Protein AF-A0A1V4DHM7-F1 (afdb_monomer_lite)

Radius of gyration: 15.61 Å; chains: 1; bounding box: 36×34×39 Å

pLDDT: mean 86.0, std 17.03, range [33.25, 98.31]

Organism: NCBI:txid1768210

Structure (mmCIF, N/CA/C/O backbone):
data_AF-A0A1V4DHM7-F1
#
_entry.id   AF-A0A1V4DHM7-F1
#
loop_
_atom_site.group_PDB
_atom_site.id
_atom_site.type_symbol
_atom_site.label_atom_id
_atom_site.label_alt_id
_atom_site.label_comp_id
_atom_site.label_asym_id
_atom_site.label_entity_id
_atom_site.label_seq_id
_atom_site.pdbx_PDB_ins_code
_atom_site.Cartn_x
_atom_site.Cartn_y
_atom_site.Cartn_z
_atom_site.occupancy
_atom_site.B_iso_or_equiv
_atom_site.auth_seq_id
_atom_site.auth_comp_id
_atom_site.auth_asym_id
_atom_site.auth_atom_id
_atom_site.pdbx_PDB_model_num
ATOM 1 N N . MET A 1 1 ? 14.636 -24.100 10.994 1.00 36.28 1 MET A N 1
ATOM 2 C CA . MET A 1 1 ? 13.302 -24.148 10.356 1.00 36.28 1 MET A CA 1
ATOM 3 C C . MET A 1 1 ? 13.193 -22.883 9.506 1.00 36.28 1 MET A C 1
ATOM 5 O O . MET A 1 1 ? 12.942 -21.827 10.049 1.00 36.28 1 MET A O 1
ATOM 9 N N . GLY A 1 2 ? 13.657 -22.842 8.260 1.00 39.72 2 GLY A N 1
ATOM 10 C CA . GLY A 1 2 ? 13.222 -23.692 7.152 1.00 39.72 2 GLY A CA 1
ATOM 11 C C . GLY A 1 2 ? 12.004 -23.103 6.423 1.00 39.72 2 GLY A C 1
ATOM 12 O O . GLY A 1 2 ? 11.139 -23.861 6.016 1.00 39.72 2 GLY A O 1
ATOM 13 N N . GLY A 1 3 ? 11.885 -21.772 6.329 1.00 33.25 3 GLY A N 1
ATOM 14 C CA . GLY A 1 3 ? 10.824 -21.086 5.583 1.00 33.25 3 GLY A CA 1
ATOM 15 C C . GLY A 1 3 ? 11.118 -21.081 4.086 1.00 33.25 3 GLY A C 1
ATOM 16 O O . GLY A 1 3 ? 11.427 -20.043 3.513 1.00 33.25 3 GLY A O 1
ATOM 17 N N . SER A 1 4 ? 11.098 -22.254 3.461 1.00 38.81 4 SER A N 1
ATOM 18 C CA . SER A 1 4 ? 11.141 -22.382 2.007 1.00 38.81 4 SER A CA 1
ATOM 19 C C . SER A 1 4 ? 9.784 -21.965 1.450 1.00 38.81 4 SER A C 1
ATOM 21 O O . SER A 1 4 ? 8.882 -22.794 1.321 1.00 38.81 4 SER A O 1
ATOM 23 N N . THR A 1 5 ? 9.612 -20.675 1.166 1.00 42.28 5 THR A N 1
ATOM 24 C CA . THR A 1 5 ? 8.391 -20.207 0.517 1.00 42.28 5 THR A CA 1
ATOM 25 C C . THR A 1 5 ? 8.476 -20.474 -0.980 1.00 42.28 5 THR A C 1
ATOM 27 O O . THR A 1 5 ? 9.273 -19.885 -1.708 1.00 42.28 5 THR A O 1
ATOM 30 N N . PHE A 1 6 ? 7.643 -21.413 -1.418 1.00 38.53 6 PHE A N 1
ATOM 31 C CA . PHE A 1 6 ? 7.420 -21.856 -2.790 1.00 38.53 6 PHE A CA 1
ATOM 32 C C . PHE A 1 6 ? 6.784 -20.754 -3.671 1.00 38.53 6 PHE A C 1
ATOM 34 O O . PHE A 1 6 ? 5.687 -20.928 -4.192 1.00 38.53 6 PHE A O 1
ATOM 41 N N . TYR A 1 7 ? 7.452 -19.614 -3.877 1.00 46.09 7 TYR A N 1
ATOM 42 C CA . TYR A 1 7 ? 6.986 -18.588 -4.830 1.00 46.09 7 TYR A CA 1
ATOM 43 C C . TYR A 1 7 ? 7.606 -18.703 -6.228 1.00 46.09 7 TYR A C 1
ATOM 45 O O . TYR A 1 7 ? 7.288 -17.920 -7.118 1.00 46.09 7 TYR A O 1
ATOM 53 N N . LEU A 1 8 ? 8.429 -19.721 -6.475 1.00 50.16 8 LEU A N 1
ATOM 54 C CA . LEU A 1 8 ? 9.078 -19.921 -7.766 1.00 50.16 8 LEU A CA 1
ATOM 55 C C . LEU A 1 8 ? 8.251 -20.831 -8.676 1.00 50.16 8 LEU A C 1
ATOM 57 O O . LEU A 1 8 ? 8.449 -22.045 -8.702 1.00 50.16 8 LEU A O 1
ATOM 61 N N . LYS A 1 9 ? 7.361 -20.225 -9.467 1.00 45.56 9 LYS A N 1
ATOM 62 C CA . LYS A 1 9 ? 7.271 -20.508 -10.911 1.00 45.56 9 LYS A CA 1
ATOM 63 C C . LYS A 1 9 ? 6.281 -19.577 -11.608 1.00 45.56 9 LYS A C 1
ATOM 65 O O . LYS A 1 9 ? 5.139 -19.432 -11.180 1.00 45.56 9 LYS A O 1
ATOM 70 N N . TRP A 1 10 ? 6.759 -19.061 -12.739 1.00 48.53 10 TRP A N 1
ATOM 71 C CA . TRP A 1 10 ? 6.047 -18.349 -13.800 1.00 48.53 10 TRP A CA 1
ATOM 72 C C . TRP A 1 10 ? 5.730 -16.864 -13.593 1.00 48.53 10 TRP A C 1
ATOM 74 O O . TRP A 1 10 ? 4.576 -16.459 -13.544 1.00 48.53 10 TRP A O 1
ATOM 84 N N . TYR A 1 11 ? 6.783 -16.047 -13.668 1.00 53.19 11 TYR A N 1
ATOM 85 C CA . TYR A 1 11 ? 6.704 -14.750 -14.336 1.00 53.19 11 TYR A CA 1
ATOM 86 C C . TYR A 1 11 ? 7.809 -14.662 -15.391 1.00 53.19 11 TYR A C 1
ATOM 88 O O . TYR A 1 11 ? 8.968 -14.432 -15.070 1.00 53.19 11 TYR A O 1
ATOM 96 N N . GLN A 1 12 ? 7.473 -14.891 -16.661 1.00 52.28 12 GLN A N 1
ATOM 97 C CA . GLN A 1 12 ? 8.384 -14.577 -17.763 1.00 52.28 12 GLN A CA 1
ATOM 98 C C . GLN A 1 12 ? 8.323 -13.067 -18.031 1.00 52.28 12 GLN A C 1
ATOM 100 O O . GLN A 1 12 ? 7.642 -12.626 -18.952 1.00 52.28 12 GLN A O 1
ATOM 105 N N . SER A 1 13 ? 9.012 -12.269 -17.213 1.00 57.34 13 SER A N 1
ATOM 106 C CA . SER A 1 13 ? 9.417 -10.923 -17.627 1.00 57.34 13 SER A CA 1
ATOM 107 C C . SER A 1 13 ? 10.814 -11.026 -18.219 1.00 57.34 13 SER A C 1
ATOM 109 O O . SER A 1 13 ? 11.719 -11.557 -17.583 1.00 57.34 13 SER A O 1
ATOM 111 N N . THR A 1 14 ? 11.005 -10.563 -19.452 1.00 62.09 14 THR A N 1
ATOM 112 C CA . THR A 1 14 ? 12.322 -10.633 -20.107 1.00 62.09 14 THR A CA 1
ATOM 113 C C . THR A 1 14 ? 13.276 -9.544 -19.619 1.00 62.09 14 THR A C 1
ATOM 115 O O . THR A 1 14 ? 14.473 -9.649 -19.869 1.00 62.09 14 THR A O 1
ATOM 118 N N . ASN A 1 15 ? 12.756 -8.513 -18.936 1.00 69.00 15 ASN A N 1
ATOM 119 C CA . ASN A 1 15 ? 13.505 -7.296 -18.611 1.00 69.00 15 ASN A CA 1
ATOM 120 C C . ASN A 1 15 ? 13.452 -6.895 -17.123 1.00 69.00 15 ASN A C 1
ATOM 122 O O . ASN A 1 15 ? 14.250 -6.060 -16.727 1.00 69.00 15 ASN A O 1
ATOM 126 N N . LEU A 1 16 ? 12.560 -7.458 -16.296 1.00 77.69 16 LEU A N 1
ATOM 127 C CA . LEU A 1 16 ? 12.481 -7.126 -14.864 1.00 77.69 16 LEU A CA 1
ATOM 128 C C . LEU A 1 16 ? 13.465 -7.974 -14.051 1.00 77.69 16 LEU A C 1
ATOM 130 O O . LEU A 1 16 ? 13.532 -9.184 -14.260 1.00 77.69 16 LEU A O 1
ATOM 134 N N . GLN A 1 17 ? 14.196 -7.366 -13.115 1.00 82.56 17 GLN A N 1
ATOM 135 C CA . GLN A 1 17 ? 15.004 -8.128 -12.160 1.00 82.56 17 GLN A CA 1
ATOM 136 C C . GLN A 1 17 ? 14.112 -8.903 -11.183 1.00 82.56 17 GLN A C 1
ATOM 138 O O . GLN A 1 17 ? 13.038 -8.430 -10.813 1.00 82.56 17 GLN A O 1
ATOM 143 N N . ASP A 1 18 ? 14.581 -10.065 -10.725 1.00 82.94 18 ASP A N 1
ATOM 144 C CA . ASP A 1 18 ? 13.836 -10.915 -9.786 1.00 82.94 18 ASP A CA 1
ATOM 145 C C . ASP A 1 18 ? 13.436 -10.152 -8.511 1.00 82.94 18 ASP A C 1
ATOM 147 O O . ASP A 1 18 ? 12.311 -10.282 -8.039 1.00 82.94 18 ASP A O 1
ATOM 151 N N . GLU A 1 19 ? 14.312 -9.278 -8.002 1.00 85.75 19 GLU A N 1
ATOM 152 C CA . GLU A 1 19 ? 14.009 -8.441 -6.836 1.00 85.75 19 GLU A CA 1
ATOM 153 C C . GLU A 1 19 ? 12.831 -7.487 -7.093 1.00 85.75 19 GLU A C 1
ATOM 155 O O . GLU A 1 19 ? 11.942 -7.348 -6.252 1.00 85.75 19 GLU A O 1
ATOM 160 N N . ASP A 1 20 ? 12.789 -6.835 -8.256 1.00 88.38 20 ASP A N 1
ATOM 161 C CA . ASP A 1 20 ? 11.697 -5.926 -8.605 1.00 88.38 20 ASP A CA 1
ATOM 162 C C . ASP A 1 20 ? 10.390 -6.678 -8.893 1.00 88.38 20 ASP A C 1
ATOM 164 O O . ASP A 1 20 ? 9.304 -6.183 -8.580 1.00 88.38 20 ASP A O 1
ATOM 168 N N . MET A 1 21 ? 10.481 -7.898 -9.433 1.00 87.25 21 MET A N 1
ATOM 169 C CA . MET A 1 21 ? 9.335 -8.798 -9.560 1.00 87.25 21 MET A CA 1
ATOM 170 C C . MET A 1 21 ? 8.754 -9.117 -8.181 1.00 87.25 21 MET A C 1
ATOM 172 O O . MET A 1 21 ? 7.563 -8.903 -7.950 1.00 87.25 21 MET A O 1
ATOM 176 N N . ASP A 1 22 ? 9.596 -9.563 -7.251 1.00 88.25 22 ASP A N 1
ATOM 177 C CA . ASP A 1 22 ? 9.190 -9.875 -5.883 1.00 88.25 22 ASP A CA 1
ATOM 178 C C . ASP A 1 22 ? 8.585 -8.647 -5.189 1.00 88.25 22 ASP A C 1
ATOM 180 O O . ASP A 1 22 ? 7.544 -8.747 -4.540 1.00 88.25 22 ASP A O 1
ATOM 184 N N . ASN A 1 23 ? 9.160 -7.459 -5.385 1.00 91.88 23 ASN A N 1
ATOM 185 C CA . ASN A 1 23 ? 8.635 -6.208 -4.836 1.00 91.88 23 ASN A CA 1
ATOM 186 C C . ASN A 1 23 ? 7.265 -5.820 -5.424 1.00 91.88 23 ASN A C 1
ATOM 188 O O . ASN A 1 23 ? 6.380 -5.367 -4.692 1.00 91.88 23 ASN A O 1
ATOM 192 N N . LEU A 1 24 ? 7.041 -5.994 -6.731 1.00 91.2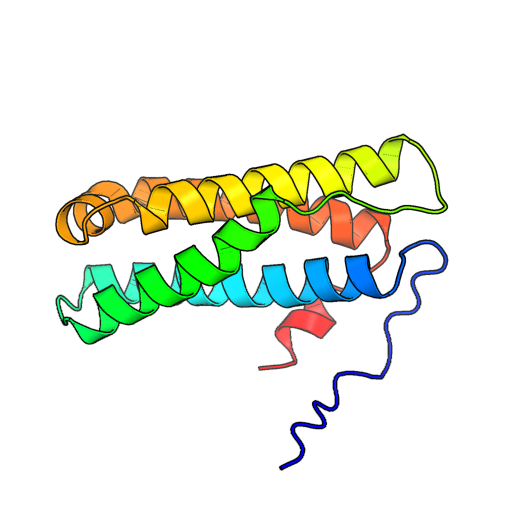5 24 LEU A N 1
ATOM 193 C CA . LEU A 1 24 ? 5.725 -5.758 -7.337 1.00 91.25 24 LEU A CA 1
ATOM 194 C C . LEU A 1 24 ? 4.676 -6.723 -6.776 1.00 91.25 24 LEU A C 1
ATOM 196 O O . LEU A 1 24 ? 3.582 -6.291 -6.403 1.00 91.25 24 LEU A O 1
ATOM 200 N N . VAL A 1 25 ? 5.027 -8.007 -6.680 1.00 90.12 25 VAL A N 1
ATOM 201 C CA . VAL A 1 25 ? 4.154 -9.076 -6.183 1.00 90.12 25 VAL A CA 1
ATOM 202 C C . VAL A 1 25 ? 3.835 -8.881 -4.700 1.00 90.12 25 VAL A C 1
ATOM 204 O O . VAL A 1 25 ? 2.670 -8.870 -4.308 1.00 90.12 25 VAL A O 1
ATOM 207 N N . PHE A 1 26 ? 4.842 -8.684 -3.851 1.00 92.38 26 PHE A N 1
ATOM 208 C CA . PHE A 1 26 ? 4.624 -8.484 -2.420 1.00 92.38 26 PHE A CA 1
ATOM 209 C C . PHE A 1 26 ? 3.885 -7.184 -2.131 1.00 92.38 26 PHE A C 1
ATOM 211 O O . PHE A 1 26 ? 2.987 -7.175 -1.290 1.00 92.38 26 PHE A O 1
ATOM 218 N N . GLY A 1 27 ? 4.197 -6.104 -2.848 1.00 95.00 27 GLY A N 1
ATOM 219 C CA . GLY A 1 27 ? 3.472 -4.851 -2.695 1.00 95.00 27 GLY A CA 1
ATOM 220 C C . GLY A 1 27 ? 1.999 -4.976 -3.105 1.00 95.00 27 GLY A C 1
ATOM 221 O O . GLY A 1 27 ? 1.149 -4.402 -2.433 1.00 95.00 27 GLY A O 1
ATOM 222 N N . TYR A 1 28 ? 1.666 -5.807 -4.105 1.00 94.50 28 TYR A N 1
ATOM 223 C CA . TYR A 1 28 ? 0.275 -6.135 -4.468 1.00 94.50 28 TYR A CA 1
ATOM 224 C C . TYR A 1 28 ? -0.490 -6.734 -3.290 1.00 94.50 28 TYR A C 1
ATOM 226 O O . TYR A 1 28 ? -1.585 -6.284 -2.946 1.00 94.50 28 TYR A O 1
ATOM 234 N N . TYR A 1 29 ? 0.101 -7.733 -2.636 1.00 94.38 29 TYR A N 1
ATOM 235 C CA . TYR A 1 29 ? -0.537 -8.388 -1.500 1.00 94.38 29 TYR A CA 1
ATOM 236 C C . TYR A 1 29 ? -0.643 -7.472 -0.287 1.00 94.38 29 TYR A C 1
ATOM 238 O O . TYR A 1 29 ? -1.715 -7.403 0.309 1.00 94.38 29 TYR A O 1
ATOM 246 N N . LEU A 1 30 ? 0.422 -6.740 0.052 1.00 96.56 30 LEU A N 1
ATOM 247 C CA . LEU A 1 30 ? 0.404 -5.799 1.174 1.00 96.56 30 LEU A CA 1
ATOM 248 C C . LEU A 1 30 ? -0.668 -4.722 0.985 1.00 96.56 30 LEU A C 1
ATOM 250 O O . LEU A 1 30 ? -1.407 -4.425 1.921 1.00 96.56 30 LEU A O 1
ATOM 254 N N . LEU A 1 31 ? -0.792 -4.183 -0.231 1.00 96.38 31 LEU A N 1
ATOM 255 C CA . LEU A 1 31 ? -1.764 -3.145 -0.554 1.00 96.38 31 LEU A CA 1
ATOM 256 C C . LEU A 1 31 ? -3.211 -3.661 -0.485 1.00 96.38 31 LEU A C 1
ATOM 258 O O . LEU A 1 31 ? -4.097 -2.958 -0.009 1.00 96.38 31 LEU A O 1
ATOM 262 N N . ASN A 1 32 ? -3.458 -4.907 -0.898 1.00 95.94 32 ASN A N 1
ATOM 263 C CA . ASN A 1 32 ? -4.767 -5.545 -0.724 1.00 95.94 32 ASN A CA 1
ATOM 264 C C . ASN A 1 32 ? -5.076 -5.838 0.749 1.00 95.94 32 ASN A C 1
ATOM 266 O O . ASN A 1 32 ? -6.192 -5.604 1.202 1.00 95.94 32 ASN A O 1
ATOM 270 N N . GLN A 1 33 ? -4.094 -6.326 1.508 1.00 96.94 33 GLN A N 1
ATOM 271 C CA . GLN A 1 33 ? -4.271 -6.638 2.925 1.00 96.94 33 GLN A CA 1
ATOM 272 C C . GLN A 1 33 ? -4.559 -5.385 3.751 1.00 96.94 33 GLN A C 1
ATOM 274 O O . GLN A 1 33 ? -5.451 -5.413 4.594 1.00 96.94 33 GLN A O 1
ATOM 279 N N . VAL A 1 34 ? -3.841 -4.283 3.512 1.00 97.69 34 VAL A N 1
ATOM 280 C CA . VAL A 1 34 ? -4.087 -3.033 4.245 1.00 97.69 34 VAL A CA 1
ATOM 281 C C . VAL A 1 34 ? -5.442 -2.432 3.871 1.00 97.69 34 VAL A C 1
ATOM 283 O O . VAL A 1 34 ? -6.155 -1.977 4.757 1.00 97.69 34 VAL A O 1
ATOM 286 N N . GLU A 1 35 ? -5.866 -2.523 2.604 1.00 97.88 35 GLU A N 1
ATOM 287 C CA . GLU A 1 35 ? -7.217 -2.119 2.192 1.00 97.88 35 GLU A CA 1
ATOM 288 C C . GLU A 1 35 ? -8.303 -2.943 2.899 1.00 97.88 35 GLU A C 1
ATOM 290 O O . GLU A 1 35 ? -9.308 -2.400 3.358 1.00 97.88 35 GLU A O 1
ATOM 295 N N . GLU A 1 36 ? -8.106 -4.259 3.010 1.00 97.19 36 GLU A N 1
ATOM 296 C CA . GLU A 1 36 ? -9.013 -5.145 3.741 1.00 97.19 36 GLU A CA 1
ATOM 297 C C . GLU A 1 36 ? -9.078 -4.783 5.228 1.00 97.19 36 GLU A C 1
ATOM 299 O O . GLU A 1 36 ? -10.173 -4.711 5.782 1.00 97.19 36 GLU A O 1
ATOM 304 N N . GLN A 1 37 ? -7.941 -4.502 5.873 1.00 97.56 37 GLN A N 1
ATOM 305 C CA . GLN A 1 37 ? -7.929 -4.092 7.280 1.00 97.56 37 GLN A CA 1
ATOM 306 C C . GLN A 1 37 ? -8.560 -2.711 7.499 1.00 97.56 37 GLN A C 1
ATOM 308 O O . GLN A 1 37 ? -9.278 -2.536 8.479 1.00 97.56 37 GLN A O 1
ATOM 313 N N . LEU A 1 38 ? -8.382 -1.757 6.579 1.00 97.12 38 LEU A N 1
ATOM 314 C CA . LEU A 1 38 ? -9.072 -0.463 6.642 1.00 97.12 38 LEU A CA 1
ATOM 315 C C . LEU A 1 38 ? -10.596 -0.633 6.549 1.00 97.12 38 LEU A C 1
ATOM 317 O O . LEU A 1 38 ? -11.324 -0.006 7.309 1.00 97.12 38 LEU A O 1
ATOM 321 N N . LYS A 1 39 ? -11.091 -1.541 5.695 1.00 96.75 39 LYS A N 1
ATOM 322 C CA . LYS A 1 39 ? -12.527 -1.886 5.634 1.00 96.75 39 LYS A CA 1
ATOM 323 C C . LYS A 1 39 ? -13.026 -2.565 6.910 1.00 96.75 39 LYS A C 1
ATOM 325 O O . LYS A 1 39 ? -14.169 -2.362 7.308 1.00 96.75 39 LYS A O 1
ATOM 330 N N . VAL A 1 40 ? -12.194 -3.382 7.557 1.00 96.88 40 VAL A N 1
ATOM 331 C CA . VAL A 1 40 ? -12.518 -3.966 8.870 1.00 96.88 40 VAL A CA 1
ATOM 332 C C . VAL A 1 40 ? -12.606 -2.867 9.934 1.00 96.88 40 VAL A C 1
ATOM 334 O O . VAL A 1 40 ? -13.567 -2.857 10.700 1.00 96.88 40 VAL A O 1
ATOM 337 N N . ALA A 1 41 ? -11.684 -1.900 9.925 1.00 95.81 41 ALA A N 1
ATOM 338 C CA . ALA A 1 41 ? -11.654 -0.785 10.874 1.00 95.81 41 ALA A CA 1
ATOM 339 C C . ALA A 1 41 ? -12.896 0.123 10.816 1.00 95.81 41 ALA A C 1
ATOM 341 O O . ALA A 1 41 ? -13.241 0.750 11.817 1.00 95.81 41 ALA A O 1
ATOM 342 N N . GLU A 1 42 ? -13.630 0.151 9.694 1.00 94.12 42 GLU A N 1
ATOM 343 C CA . GLU A 1 42 ? -14.930 0.839 9.606 1.00 94.12 42 GLU A CA 1
ATOM 344 C C . GLU A 1 42 ? -15.945 0.307 10.634 1.00 94.12 42 GLU A C 1
ATOM 346 O O . GLU A 1 42 ? -16.833 1.041 11.065 1.00 94.12 42 GLU A O 1
ATOM 351 N N . LYS A 1 43 ? -15.826 -0.968 11.031 1.00 94.44 43 LYS A N 1
ATOM 352 C CA . LYS A 1 43 ? -16.793 -1.669 11.895 1.00 94.44 43 LYS A CA 1
ATOM 353 C C . LYS A 1 43 ? -16.187 -2.249 13.169 1.00 94.44 43 LYS A C 1
ATOM 355 O O . LYS A 1 43 ? -16.936 -2.553 14.093 1.00 94.44 43 LYS A O 1
ATOM 360 N N . ASP A 1 44 ? -14.872 -2.437 13.209 1.00 92.56 44 ASP A N 1
ATOM 361 C CA . ASP A 1 44 ? -14.151 -3.029 14.331 1.00 92.56 44 ASP A CA 1
ATOM 362 C C . ASP A 1 44 ? -13.111 -2.056 14.900 1.00 92.56 44 ASP A C 1
ATOM 364 O O . ASP A 1 44 ? -12.180 -1.647 14.210 1.00 92.56 44 ASP A O 1
ATOM 368 N N . ASP A 1 45 ? -13.270 -1.733 16.182 1.00 92.25 45 ASP A N 1
ATOM 369 C CA . ASP A 1 45 ? -12.379 -0.873 16.969 1.00 92.25 45 ASP A CA 1
ATOM 370 C C . ASP A 1 45 ? -11.382 -1.662 17.826 1.00 92.25 45 ASP A C 1
ATOM 372 O O . ASP A 1 45 ? -10.817 -1.155 18.797 1.00 92.25 45 ASP A O 1
ATOM 376 N N . SER A 1 46 ? -11.183 -2.944 17.519 1.00 94.69 46 SER A N 1
ATOM 377 C CA . SER A 1 46 ? -10.271 -3.769 18.292 1.00 94.69 46 SER A CA 1
ATOM 378 C C . SER A 1 46 ? -8.814 -3.331 18.122 1.00 94.69 46 SER A C 1
ATOM 380 O O . SER A 1 46 ? -8.333 -3.048 17.023 1.00 94.69 46 SER A O 1
ATOM 382 N N . LYS A 1 47 ? -8.058 -3.427 19.222 1.00 95.62 47 LYS A N 1
ATOM 383 C CA . LYS A 1 47 ? -6.594 -3.281 19.224 1.00 95.62 47 LYS A CA 1
ATOM 384 C C . LYS A 1 47 ? -5.914 -4.197 18.196 1.00 95.62 47 LYS A C 1
ATOM 386 O O . LYS A 1 47 ? -4.866 -3.871 17.659 1.00 95.62 47 LYS A O 1
ATOM 391 N N . LYS A 1 48 ? -6.521 -5.348 17.893 1.00 96.75 48 LYS A N 1
ATOM 392 C CA . LYS A 1 48 ? -6.024 -6.278 16.874 1.00 96.75 48 LYS A CA 1
ATOM 393 C C . LYS A 1 48 ? -6.080 -5.664 15.472 1.00 96.75 48 LYS A C 1
ATOM 395 O O . LYS A 1 48 ? -5.136 -5.832 14.706 1.00 96.75 48 LYS A O 1
ATOM 400 N N . THR A 1 49 ? -7.167 -4.978 15.132 1.00 96.69 49 THR A N 1
ATOM 401 C CA . THR A 1 49 ? -7.319 -4.302 13.837 1.00 96.69 49 THR A CA 1
ATOM 402 C C . THR A 1 49 ? -6.338 -3.135 13.712 1.00 96.69 49 THR A C 1
ATOM 404 O O . THR A 1 49 ? -5.657 -3.023 12.693 1.00 96.69 49 THR A O 1
ATOM 407 N N . GLU A 1 50 ? -6.163 -2.352 14.779 1.00 97.25 50 GLU A N 1
ATOM 408 C CA . GLU A 1 50 ? -5.108 -1.333 14.883 1.00 97.25 50 GLU A CA 1
ATOM 409 C C . GLU A 1 50 ? -3.703 -1.930 14.661 1.00 97.25 50 GLU A C 1
ATOM 411 O O . GLU A 1 50 ? -2.972 -1.501 13.765 1.00 97.25 50 GLU A O 1
ATOM 416 N N . GLU A 1 51 ? -3.333 -2.966 15.421 1.00 97.88 51 GLU A N 1
ATOM 417 C CA . GLU A 1 51 ? -2.024 -3.628 15.325 1.00 97.88 51 GLU A CA 1
ATOM 418 C C . GLU A 1 51 ? -1.773 -4.214 13.926 1.00 97.88 51 GLU A C 1
ATOM 420 O O . GLU A 1 51 ? -0.656 -4.128 13.406 1.00 97.88 51 GLU A O 1
ATOM 425 N N . ASN A 1 52 ? -2.804 -4.769 13.281 1.00 98.00 52 ASN A N 1
ATOM 426 C CA . ASN A 1 52 ? -2.706 -5.281 11.917 1.00 98.00 52 ASN A CA 1
ATOM 427 C C . ASN A 1 52 ? -2.420 -4.166 10.905 1.00 98.00 52 ASN A C 1
ATOM 429 O O . ASN A 1 52 ? -1.528 -4.326 10.068 1.00 98.00 52 ASN A O 1
ATOM 433 N N . ILE A 1 53 ? -3.152 -3.047 10.975 1.00 98.12 53 ILE A N 1
ATOM 434 C CA . ILE A 1 53 ? -2.948 -1.899 10.080 1.00 98.12 53 ILE A CA 1
ATOM 435 C C . ILE A 1 53 ? -1.535 -1.351 10.257 1.00 98.12 53 ILE A C 1
ATOM 437 O O . ILE A 1 53 ? -0.815 -1.216 9.269 1.00 98.12 53 ILE A O 1
ATOM 441 N N . HIS A 1 54 ? -1.096 -1.129 11.497 1.00 98.06 54 HIS A N 1
ATOM 442 C CA . HIS A 1 54 ? 0.259 -0.653 11.768 1.00 98.06 54 HIS A CA 1
ATOM 443 C C . HIS A 1 54 ? 1.333 -1.636 11.292 1.00 98.06 54 HIS A C 1
ATOM 445 O O . HIS A 1 54 ? 2.306 -1.226 10.661 1.00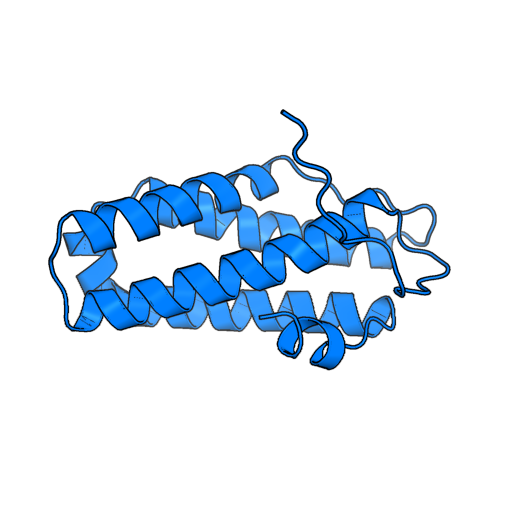 98.06 54 HIS A O 1
ATOM 451 N N . SER A 1 55 ? 1.162 -2.941 11.528 1.00 98.00 55 SER A N 1
ATOM 452 C CA . SER A 1 55 ? 2.115 -3.957 11.063 1.00 98.00 55 SER A CA 1
ATOM 453 C C . SER A 1 55 ? 2.246 -3.967 9.538 1.00 98.00 55 SER A C 1
ATOM 455 O O . SER A 1 55 ? 3.355 -4.058 9.003 1.00 98.00 55 SER A O 1
ATOM 457 N N . LEU A 1 56 ? 1.126 -3.847 8.821 1.00 98.31 56 LEU A N 1
ATOM 458 C CA . LEU A 1 56 ? 1.115 -3.752 7.363 1.00 98.31 56 LEU A CA 1
ATOM 459 C C . LEU A 1 56 ? 1.746 -2.442 6.886 1.00 98.31 56 LEU A C 1
ATOM 461 O O . LEU A 1 56 ? 2.598 -2.477 6.001 1.00 98.31 56 LEU A O 1
ATOM 465 N N . ALA A 1 57 ? 1.407 -1.314 7.510 1.00 97.81 57 ALA A N 1
ATOM 466 C CA . ALA A 1 57 ? 1.965 -0.005 7.186 1.00 97.81 57 ALA A CA 1
ATOM 467 C C . ALA A 1 57 ? 3.492 0.031 7.360 1.00 97.81 57 ALA A C 1
ATOM 469 O O . ALA A 1 57 ? 4.195 0.528 6.484 1.00 97.81 57 ALA A O 1
ATOM 470 N N . LEU A 1 58 ? 4.025 -0.592 8.418 1.00 98.12 58 LEU A N 1
ATOM 471 C CA . LEU A 1 58 ? 5.469 -0.730 8.633 1.00 98.12 58 LEU A CA 1
ATOM 472 C C . LEU A 1 58 ? 6.152 -1.598 7.567 1.00 98.12 58 LEU A C 1
ATOM 474 O O . LEU A 1 58 ? 7.259 -1.289 7.141 1.00 98.12 58 LEU A O 1
ATOM 478 N N . LYS A 1 59 ? 5.512 -2.675 7.097 1.00 97.81 59 LYS A N 1
ATOM 479 C CA . LYS A 1 59 ? 6.052 -3.470 5.977 1.00 97.81 59 LYS A CA 1
ATOM 480 C C . LYS A 1 59 ? 6.040 -2.666 4.681 1.00 97.81 59 LYS A C 1
ATOM 482 O O . LYS A 1 59 ? 7.002 -2.710 3.918 1.00 97.81 59 LYS A O 1
ATOM 487 N N . ILE A 1 60 ? 4.966 -1.917 4.447 1.00 97.94 60 ILE A N 1
ATOM 488 C CA . ILE A 1 60 ? 4.798 -1.061 3.276 1.00 97.94 60 ILE A CA 1
ATOM 489 C C . ILE A 1 60 ? 5.817 0.089 3.286 1.00 97.94 60 ILE A C 1
ATOM 491 O O . ILE A 1 60 ? 6.404 0.385 2.249 1.00 97.94 60 ILE A O 1
ATOM 495 N N . SER A 1 61 ? 6.098 0.698 4.440 1.00 97.44 61 SER A N 1
ATOM 496 C CA . SER A 1 61 ? 7.023 1.835 4.544 1.00 97.44 61 SER A CA 1
ATOM 497 C C . SER A 1 61 ? 8.448 1.486 4.109 1.00 97.44 61 SER A C 1
ATOM 499 O O . SER A 1 61 ? 9.165 2.357 3.613 1.00 97.44 61 SER A O 1
ATOM 501 N N . THR A 1 62 ? 8.841 0.208 4.177 1.00 96.19 62 THR A N 1
ATOM 502 C CA . THR A 1 62 ? 10.135 -0.275 3.660 1.00 96.19 62 THR A CA 1
ATOM 503 C C . THR A 1 62 ? 10.321 -0.035 2.159 1.00 96.19 62 THR A C 1
ATOM 505 O O . THR A 1 62 ? 11.450 -0.020 1.681 1.00 96.19 62 THR A O 1
ATOM 508 N N . TYR A 1 63 ? 9.245 0.207 1.402 1.00 96.38 63 TYR A N 1
ATOM 509 C CA . TYR A 1 63 ? 9.333 0.562 -0.015 1.00 96.38 63 TYR A CA 1
ATOM 510 C C . TYR A 1 63 ? 9.891 1.971 -0.246 1.00 96.38 63 TYR A C 1
ATOM 512 O O . TYR A 1 63 ? 10.372 2.249 -1.339 1.00 96.38 63 TYR A O 1
ATOM 520 N N . SER A 1 64 ? 9.904 2.838 0.773 1.00 92.00 64 SER A N 1
ATOM 521 C CA . SER A 1 64 ? 10.487 4.186 0.677 1.00 92.00 64 SER A CA 1
ATOM 522 C C . SER A 1 64 ? 11.997 4.182 0.411 1.00 92.00 64 SER A C 1
ATOM 524 O O . SER A 1 64 ? 12.514 5.135 -0.165 1.00 92.00 64 SER A O 1
ATOM 526 N N . SER A 1 65 ? 12.702 3.111 0.792 1.00 89.25 65 SER A N 1
ATOM 527 C CA . SER A 1 65 ? 14.135 2.935 0.533 1.00 89.25 65 SER A CA 1
ATOM 528 C C . SER A 1 65 ? 14.431 2.101 -0.716 1.00 89.25 65 SER A C 1
ATOM 530 O O . SER A 1 65 ? 15.599 1.926 -1.069 1.00 89.25 65 SER A O 1
ATOM 532 N N . LYS A 1 66 ? 13.401 1.579 -1.395 1.00 89.25 66 LYS A N 1
ATOM 533 C CA . LYS A 1 66 ? 13.571 0.795 -2.619 1.00 89.25 66 LYS A CA 1
ATOM 534 C C . LYS A 1 66 ? 13.761 1.722 -3.810 1.00 89.25 66 LYS A C 1
ATOM 536 O O . LYS A 1 66 ? 13.094 2.744 -3.947 1.00 89.25 66 LYS A O 1
ATOM 541 N N . SER A 1 67 ? 14.641 1.312 -4.712 1.00 82.50 67 SER A N 1
ATOM 542 C CA . SER A 1 67 ? 14.802 1.933 -6.021 1.00 82.50 67 SER A CA 1
ATOM 543 C C . SER A 1 67 ? 14.680 0.848 -7.079 1.00 82.50 67 SER A C 1
ATOM 545 O O . SER A 1 67 ? 15.201 -0.246 -6.889 1.00 82.50 67 SER A O 1
ATOM 547 N N .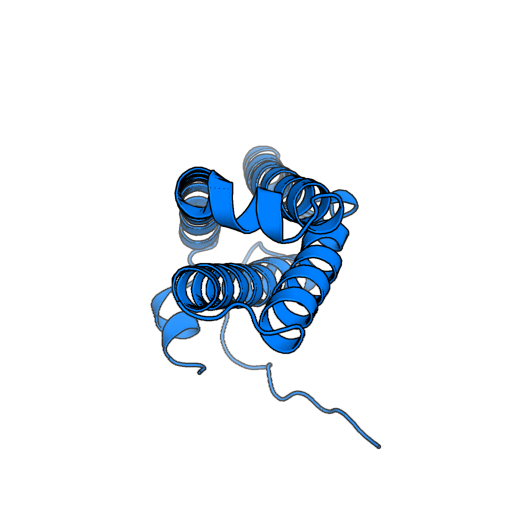 GLY A 1 68 ? 13.957 1.137 -8.159 1.00 74.56 68 GLY A N 1
ATOM 548 C CA . GLY A 1 68 ? 13.860 0.247 -9.306 1.00 74.56 68 GLY A CA 1
ATOM 549 C C . GLY A 1 68 ? 15.254 0.015 -9.868 1.00 74.56 68 GLY A C 1
ATOM 550 O O . GLY A 1 68 ? 15.960 0.974 -10.210 1.00 74.56 68 GLY A O 1
ATOM 551 N N . SER A 1 69 ? 15.656 -1.244 -9.948 1.00 64.69 69 SER A N 1
ATOM 552 C CA . SER A 1 69 ? 16.949 -1.649 -10.472 1.00 64.69 69 SER A CA 1
ATOM 553 C C . SER A 1 69 ? 16.716 -2.300 -11.829 1.00 64.69 69 SER A C 1
ATOM 555 O O . SER A 1 69 ? 16.778 -3.508 -12.000 1.00 64.69 69 SER A O 1
ATOM 557 N N . ASP A 1 70 ? 16.447 -1.502 -12.860 1.00 59.00 70 ASP A N 1
ATOM 558 C CA . ASP A 1 70 ? 16.230 -2.091 -14.181 1.00 59.00 70 ASP A CA 1
ATOM 559 C C . ASP A 1 70 ? 17.546 -2.221 -14.976 1.00 59.00 70 ASP A C 1
ATOM 561 O O . ASP A 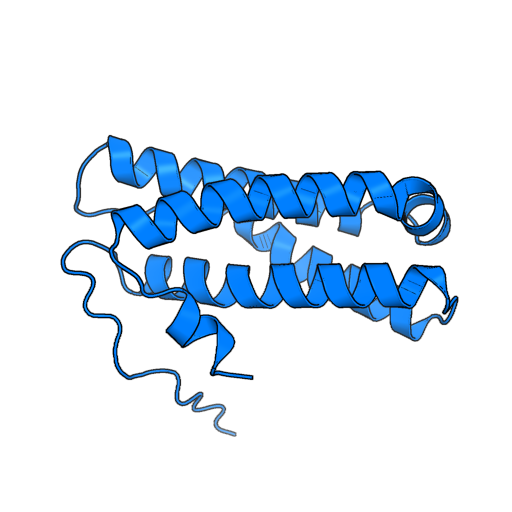1 70 ? 18.383 -1.317 -14.983 1.00 59.00 70 ASP A O 1
ATOM 565 N N . ARG A 1 71 ? 17.718 -3.351 -15.677 1.00 57.88 71 ARG A N 1
ATOM 566 C CA . ARG A 1 71 ? 18.675 -3.508 -16.793 1.00 57.88 71 ARG A CA 1
ATOM 567 C C . ARG A 1 71 ? 18.132 -2.909 -18.107 1.00 57.88 71 ARG A C 1
ATOM 569 O O . ARG A 1 71 ? 18.821 -2.938 -19.123 1.00 57.88 71 ARG A O 1
ATOM 576 N N . GLY A 1 72 ? 16.889 -2.431 -18.092 1.00 61.00 72 GLY A N 1
ATOM 577 C CA . GLY A 1 72 ? 16.113 -1.876 -19.195 1.00 61.00 72 GLY A CA 1
ATOM 578 C C . GLY A 1 72 ? 16.284 -0.368 -19.406 1.00 61.00 72 GLY A C 1
ATOM 579 O O . GLY A 1 72 ? 17.380 0.181 -19.328 1.00 61.00 72 GLY A O 1
ATOM 580 N N . THR A 1 73 ? 15.193 0.314 -19.766 1.00 67.19 73 THR A N 1
ATOM 581 C CA . THR A 1 73 ? 15.221 1.726 -20.190 1.00 67.19 73 THR A CA 1
ATOM 582 C C . THR A 1 73 ? 15.028 2.682 -19.009 1.00 67.19 73 THR A C 1
ATOM 584 O O . THR A 1 73 ? 14.486 2.317 -17.971 1.00 67.19 73 THR A O 1
ATOM 587 N N . LYS A 1 74 ? 15.402 3.959 -19.163 1.00 75.88 74 LYS A N 1
ATOM 588 C CA . LYS A 1 74 ? 15.132 4.979 -18.128 1.00 75.88 74 LYS A CA 1
ATOM 589 C C . LYS A 1 74 ? 13.643 5.083 -17.766 1.00 75.88 74 LYS A C 1
ATOM 591 O O . LYS A 1 74 ? 13.311 5.427 -16.638 1.00 75.88 74 LYS A O 1
ATOM 596 N N . GLU A 1 75 ? 12.752 4.798 -18.711 1.00 76.56 75 GLU A N 1
ATOM 597 C CA . GLU A 1 75 ? 11.302 4.902 -18.529 1.00 76.56 75 GLU A CA 1
ATOM 598 C C . GLU A 1 75 ? 10.751 3.849 -17.556 1.00 76.56 75 GLU A C 1
ATOM 600 O O . GLU A 1 75 ? 9.930 4.165 -16.694 1.00 76.56 75 GLU A O 1
ATOM 605 N N . SER A 1 76 ? 11.251 2.617 -17.631 1.00 78.69 76 SER A N 1
ATOM 606 C CA . SER A 1 76 ? 10.809 1.514 -16.777 1.00 78.69 76 SER A CA 1
ATOM 607 C C . SER A 1 76 ? 11.273 1.682 -15.330 1.00 78.69 76 SER A C 1
ATOM 609 O O . SER A 1 76 ? 10.489 1.533 -14.390 1.00 78.69 76 SER A O 1
ATOM 611 N N . GLN A 1 77 ? 12.510 2.148 -15.149 1.00 84.12 77 GLN A N 1
ATOM 612 C CA . GLN A 1 77 ? 13.036 2.531 -13.843 1.00 84.12 77 GLN A CA 1
ATOM 613 C C . GLN A 1 77 ? 12.217 3.663 -13.198 1.00 84.12 77 GLN A C 1
ATOM 615 O O . GLN A 1 77 ? 11.941 3.634 -11.998 1.00 84.12 77 GLN A O 1
ATOM 620 N N . VAL A 1 78 ? 11.785 4.655 -13.987 1.00 88.81 78 VAL A N 1
ATOM 621 C CA . VAL A 1 78 ? 10.915 5.741 -13.507 1.00 88.81 78 VAL A CA 1
ATOM 622 C C . VAL A 1 78 ? 9.565 5.205 -13.027 1.00 88.81 78 VAL A C 1
ATOM 624 O O . VAL A 1 78 ? 9.044 5.695 -12.022 1.00 88.81 78 VAL A O 1
ATOM 627 N N . LEU A 1 79 ? 8.996 4.210 -13.710 1.0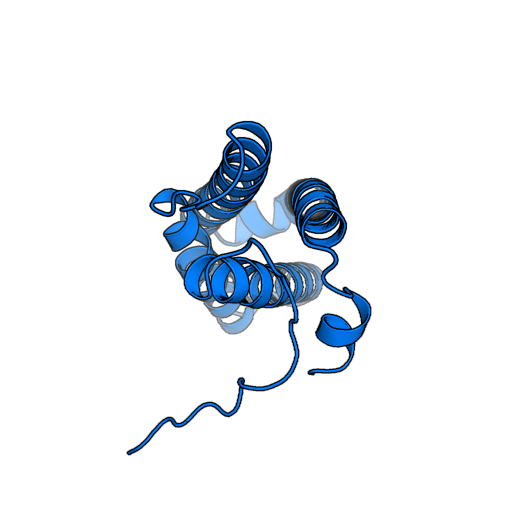0 90.62 79 LEU A N 1
ATOM 628 C CA . LEU A 1 79 ? 7.715 3.615 -13.332 1.00 90.62 79 LEU A CA 1
ATOM 629 C C . LEU A 1 79 ? 7.809 2.845 -12.005 1.00 90.62 79 LEU A C 1
ATOM 631 O O . LEU A 1 79 ? 6.986 3.070 -11.116 1.00 90.62 79 LEU A O 1
ATOM 635 N N . LEU A 1 80 ? 8.848 2.021 -11.831 1.00 91.81 80 LEU A N 1
ATOM 636 C CA . LEU A 1 80 ? 9.112 1.312 -10.572 1.00 91.81 80 LEU A CA 1
ATOM 637 C C . LEU A 1 80 ? 9.380 2.276 -9.415 1.00 91.81 80 LEU A C 1
ATOM 639 O O . LEU A 1 80 ? 8.753 2.164 -8.365 1.00 91.81 80 LEU A O 1
ATOM 643 N N . ASN A 1 81 ? 10.235 3.283 -9.621 1.00 92.62 81 ASN A N 1
ATOM 644 C CA . ASN A 1 81 ? 10.522 4.297 -8.603 1.00 92.62 81 ASN A CA 1
ATOM 645 C C . ASN A 1 81 ? 9.261 5.050 -8.175 1.00 92.62 81 ASN A C 1
ATOM 647 O O . ASN A 1 81 ? 9.058 5.312 -6.991 1.00 92.62 81 ASN A O 1
ATOM 651 N N . ARG A 1 82 ? 8.385 5.381 -9.129 1.00 94.06 82 ARG A N 1
ATOM 652 C CA . ARG A 1 82 ? 7.105 6.033 -8.836 1.00 94.06 82 ARG A CA 1
ATOM 653 C C . ARG A 1 82 ? 6.197 5.135 -8.004 1.00 94.06 82 ARG A C 1
ATOM 655 O O . ARG A 1 82 ? 5.562 5.629 -7.075 1.00 94.06 82 ARG A O 1
ATOM 662 N N . TYR A 1 83 ? 6.128 3.848 -8.334 1.00 96.12 83 TYR A N 1
ATOM 663 C CA . TYR A 1 83 ? 5.362 2.875 -7.564 1.00 96.12 83 TYR A CA 1
ATOM 664 C C . TYR A 1 83 ? 5.915 2.727 -6.138 1.00 96.12 83 TYR A C 1
ATOM 666 O O . TYR A 1 83 ? 5.168 2.922 -5.182 1.00 96.12 83 TYR A O 1
ATOM 674 N N . TYR A 1 84 ? 7.219 2.477 -5.985 1.00 96.19 84 TYR A N 1
ATOM 675 C CA . TYR A 1 84 ? 7.868 2.307 -4.681 1.00 96.19 84 TYR A CA 1
ATOM 676 C C . TYR A 1 84 ? 7.768 3.553 -3.809 1.00 96.19 84 TYR A C 1
ATOM 678 O O . TYR A 1 84 ? 7.427 3.445 -2.635 1.00 96.19 84 TYR A O 1
ATOM 686 N N . SER A 1 85 ? 7.970 4.738 -4.389 1.00 95.81 85 SER A N 1
ATOM 687 C CA . SER A 1 85 ? 7.832 6.004 -3.671 1.00 95.81 85 SER A CA 1
ATOM 688 C C . SER A 1 85 ? 6.409 6.205 -3.148 1.00 95.81 85 SER A C 1
ATOM 690 O O . SER A 1 85 ? 6.235 6.498 -1.968 1.00 95.81 85 SER A O 1
ATOM 692 N N . ARG A 1 86 ? 5.382 5.993 -3.984 1.00 97.06 86 ARG A N 1
ATOM 693 C CA . ARG A 1 86 ? 3.982 6.158 -3.562 1.00 97.06 86 ARG A CA 1
ATOM 694 C C . ARG A 1 86 ? 3.575 5.134 -2.510 1.00 97.06 86 ARG A C 1
ATOM 696 O O . ARG A 1 86 ? 2.955 5.498 -1.516 1.00 97.06 86 ARG A O 1
ATOM 703 N N . LEU A 1 87 ? 3.944 3.872 -2.717 1.00 97.69 87 LEU A N 1
ATOM 704 C CA . LEU A 1 87 ? 3.647 2.799 -1.778 1.00 97.69 87 LEU A CA 1
ATOM 705 C C . LEU A 1 87 ? 4.358 3.036 -0.437 1.00 97.69 87 LEU A C 1
ATOM 707 O O . LEU A 1 87 ? 3.717 3.021 0.608 1.00 97.69 87 LEU A O 1
ATOM 711 N N . GLY A 1 88 ? 5.655 3.341 -0.468 1.00 97.62 88 GLY A N 1
ATOM 712 C CA . GLY A 1 88 ? 6.448 3.655 0.717 1.00 97.62 88 GLY A CA 1
ATOM 713 C C . GLY A 1 88 ? 5.909 4.853 1.491 1.00 97.62 88 GLY A C 1
ATOM 714 O O . GLY A 1 88 ? 5.751 4.762 2.706 1.00 97.62 88 GLY A O 1
ATOM 715 N N . GLN A 1 89 ? 5.566 5.945 0.798 1.00 97.50 89 GLN A N 1
ATOM 716 C CA . GLN A 1 89 ? 4.996 7.138 1.427 1.00 97.50 89 GLN A CA 1
ATOM 717 C C . GLN A 1 89 ? 3.664 6.834 2.117 1.00 97.50 89 GLN A C 1
ATOM 719 O O . GLN A 1 89 ? 3.458 7.264 3.249 1.00 97.50 89 GLN A O 1
ATOM 724 N N . PHE A 1 90 ? 2.787 6.055 1.479 1.00 98.25 90 PHE A N 1
ATOM 725 C CA . PHE A 1 90 ? 1.541 5.610 2.098 1.00 98.25 90 PHE A CA 1
ATOM 726 C C . PHE A 1 90 ? 1.805 4.823 3.388 1.00 98.25 90 PHE A C 1
ATOM 728 O O . PHE A 1 90 ? 1.212 5.119 4.422 1.00 98.25 90 PHE A O 1
ATOM 735 N N . GLY A 1 91 ? 2.751 3.879 3.362 1.00 98.00 91 GLY A N 1
ATOM 736 C CA . GLY A 1 91 ? 3.139 3.127 4.558 1.00 98.00 91 GLY A CA 1
ATOM 737 C C . GLY A 1 91 ? 3.677 4.012 5.679 1.00 98.00 91 GLY A C 1
ATOM 738 O O . GLY A 1 91 ? 3.298 3.824 6.830 1.00 98.00 91 GLY A O 1
ATOM 739 N N . VAL A 1 92 ? 4.527 4.994 5.357 1.00 98.06 92 VAL A N 1
ATOM 740 C CA . VAL A 1 92 ? 5.048 5.965 6.335 1.00 98.06 92 VAL A CA 1
ATOM 741 C C . VAL A 1 92 ? 3.915 6.781 6.954 1.00 98.06 92 VAL A C 1
ATOM 743 O O . VAL A 1 92 ? 3.854 6.894 8.176 1.00 98.06 92 VAL A O 1
ATOM 746 N N . ASN A 1 93 ? 3.008 7.305 6.127 1.00 97.00 93 ASN A N 1
ATOM 747 C CA . ASN A 1 93 ? 1.892 8.129 6.585 1.00 97.00 93 ASN A CA 1
ATOM 748 C C . ASN A 1 93 ? 0.972 7.340 7.522 1.00 97.00 93 ASN A C 1
ATOM 750 O O . ASN A 1 93 ? 0.706 7.783 8.632 1.00 97.00 93 ASN A O 1
ATOM 754 N N . VAL A 1 94 ? 0.538 6.144 7.111 1.00 97.44 94 VAL A N 1
ATOM 755 C CA . VAL A 1 94 ? -0.348 5.303 7.931 1.00 97.44 94 VAL A CA 1
ATOM 756 C C . VAL A 1 94 ? 0.353 4.840 9.210 1.00 97.44 94 VAL A C 1
ATOM 758 O O . VAL A 1 94 ? -0.263 4.813 10.268 1.00 97.44 94 VAL A O 1
ATOM 761 N N . ALA A 1 95 ? 1.643 4.493 9.153 1.00 96.88 95 ALA A N 1
ATOM 762 C CA . ALA A 1 95 ? 2.370 4.018 10.331 1.00 96.88 95 ALA A CA 1
ATOM 763 C C . ALA A 1 95 ? 2.571 5.103 11.402 1.00 96.88 95 ALA A C 1
ATOM 765 O O . ALA A 1 95 ? 2.710 4.760 12.575 1.00 96.88 95 ALA A O 1
ATOM 766 N N . ALA A 1 96 ? 2.615 6.378 11.003 1.00 95.94 96 ALA A N 1
ATOM 767 C CA . ALA A 1 96 ? 2.782 7.515 11.905 1.00 95.94 96 ALA A CA 1
ATOM 768 C C . ALA A 1 96 ? 1.459 8.022 12.509 1.00 95.94 96 ALA A C 1
ATOM 770 O O . ALA A 1 96 ? 1.484 8.767 13.489 1.00 95.94 96 ALA A O 1
ATOM 771 N N . GLU A 1 97 ? 0.322 7.640 11.929 1.00 95.50 97 GLU A N 1
ATOM 772 C CA . GLU A 1 97 ? -1.000 8.121 12.319 1.00 95.50 97 GLU A CA 1
ATOM 773 C C . GLU A 1 97 ? -1.587 7.286 13.465 1.00 95.50 97 GLU A C 1
ATOM 775 O O . GLU A 1 97 ? -1.398 6.077 13.514 1.00 95.50 97 GLU A O 1
ATOM 780 N N . ASN A 1 98 ? -2.334 7.895 14.390 1.00 96.06 98 ASN A N 1
ATOM 781 C CA . ASN A 1 98 ? -3.043 7.110 15.409 1.00 96.06 98 ASN A CA 1
ATOM 782 C C . ASN A 1 98 ? -4.318 6.466 14.836 1.00 96.06 98 ASN A C 1
ATOM 784 O O . ASN A 1 98 ? -4.923 6.976 13.893 1.00 96.06 98 ASN A O 1
ATOM 788 N N . PHE A 1 99 ? -4.784 5.381 15.456 1.00 95.75 99 PHE A N 1
ATOM 789 C CA . PHE A 1 99 ? -5.916 4.612 14.939 1.00 95.75 99 PHE A CA 1
ATOM 790 C C . PHE A 1 99 ? -7.223 5.413 14.789 1.00 95.75 99 PHE A C 1
ATOM 792 O O . PHE A 1 99 ? -7.936 5.239 13.803 1.00 95.75 99 PHE A O 1
ATOM 799 N N . ASN A 1 100 ? -7.520 6.343 15.703 1.00 95.88 100 ASN A N 1
ATOM 800 C CA . ASN A 1 100 ? -8.729 7.175 15.616 1.00 95.88 100 ASN A CA 1
ATOM 801 C C . ASN A 1 100 ? -8.701 8.109 14.395 1.00 95.88 100 ASN A C 1
ATOM 803 O O . ASN A 1 100 ? -9.721 8.301 13.725 1.00 95.88 100 ASN A O 1
ATOM 807 N N . ASN A 1 101 ? -7.531 8.665 14.084 1.00 96.12 101 ASN A N 1
ATOM 808 C CA . ASN A 1 101 ? -7.328 9.483 12.895 1.00 96.12 101 ASN A CA 1
ATOM 809 C C . ASN A 1 101 ? -7.350 8.627 11.626 1.00 96.12 101 ASN A C 1
ATOM 811 O O . ASN A 1 101 ? -7.967 9.033 10.642 1.00 96.12 101 ASN A O 1
ATOM 815 N N . ILE A 1 102 ? -6.777 7.416 11.665 1.00 95.56 102 ILE A N 1
ATOM 816 C CA . ILE A 1 102 ? -6.899 6.455 10.561 1.00 95.56 102 ILE A CA 1
ATOM 817 C C . ILE A 1 102 ? -8.375 6.202 10.254 1.00 95.56 102 ILE A C 1
ATOM 819 O O . ILE A 1 102 ? -8.792 6.348 9.108 1.00 95.56 102 ILE A O 1
ATOM 823 N N . LYS A 1 103 ? -9.181 5.902 11.281 1.00 95.56 103 LYS A N 1
ATOM 824 C CA . LYS A 1 103 ? -10.623 5.668 11.146 1.00 95.56 103 LYS A CA 1
ATOM 825 C C . LYS A 1 103 ? -11.381 6.853 10.566 1.00 95.56 103 LYS A C 1
ATOM 827 O O . LYS A 1 103 ? -12.226 6.669 9.693 1.00 95.56 103 LYS A O 1
ATOM 832 N N . SER A 1 104 ? -11.073 8.054 11.043 1.00 96.44 104 SER A N 1
ATOM 833 C CA . SER A 1 104 ? -11.732 9.281 10.588 1.00 96.44 104 SER A CA 1
ATOM 834 C C . SER A 1 104 ? -11.462 9.570 9.108 1.00 96.44 104 SER A C 1
ATOM 836 O O . SER A 1 104 ? -12.309 10.165 8.447 1.00 96.44 104 SER A O 1
ATOM 838 N N . ASN A 1 105 ? -10.333 9.086 8.578 1.00 96.62 105 ASN A N 1
ATOM 839 C CA . ASN A 1 105 ? -9.873 9.355 7.216 1.00 96.62 105 ASN A CA 1
ATOM 840 C C . ASN A 1 105 ? -9.797 8.089 6.334 1.00 96.62 105 ASN A C 1
ATOM 842 O O . ASN A 1 105 ? -9.096 8.086 5.324 1.00 96.62 105 ASN A O 1
ATOM 846 N N . ILE A 1 106 ? -10.522 7.005 6.665 1.00 95.88 106 ILE A N 1
ATOM 847 C CA . ILE A 1 106 ? -10.497 5.744 5.884 1.00 95.88 106 ILE A CA 1
ATOM 848 C C . ILE A 1 106 ? -10.757 5.989 4.392 1.00 95.88 106 ILE A C 1
ATOM 850 O O . ILE A 1 106 ? -10.092 5.382 3.553 1.00 95.88 106 ILE A O 1
ATOM 854 N N . GLY A 1 107 ? -11.691 6.884 4.054 1.00 96.19 107 GL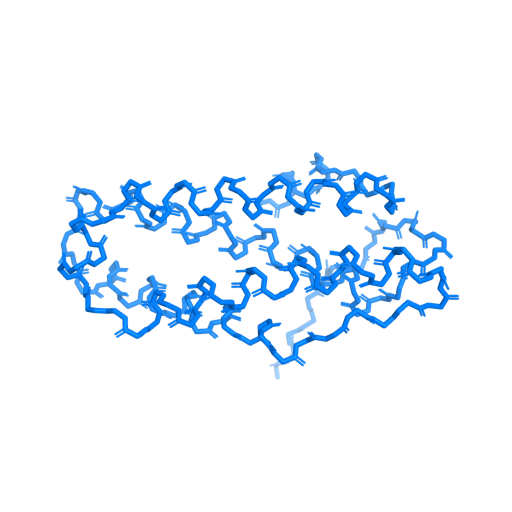Y A N 1
ATOM 855 C CA . GLY A 1 107 ? -12.008 7.214 2.663 1.00 96.19 107 GLY A CA 1
ATOM 856 C C . GLY A 1 107 ? -10.815 7.793 1.894 1.00 96.19 107 GLY A C 1
ATOM 857 O O . GLY A 1 107 ? -10.584 7.405 0.750 1.00 96.19 107 GLY A O 1
ATOM 858 N N . GLU A 1 108 ? -10.016 8.647 2.536 1.00 96.88 108 GLU A N 1
ATOM 859 C CA . GLU A 1 108 ? -8.807 9.231 1.942 1.00 96.88 108 GLU A CA 1
ATOM 860 C C . GLU A 1 108 ? -7.742 8.151 1.712 1.00 96.88 108 GLU A C 1
ATOM 862 O O . GLU A 1 108 ? -7.196 8.031 0.616 1.00 96.88 108 GLU A O 1
ATOM 867 N N . TYR A 1 109 ? -7.526 7.266 2.692 1.00 97.06 109 TYR A N 1
ATOM 868 C CA . TYR A 1 109 ? -6.598 6.144 2.525 1.00 97.06 109 TYR A CA 1
ATOM 869 C C . TYR A 1 109 ? -7.053 5.152 1.446 1.00 97.06 109 TYR A C 1
ATOM 871 O O . TYR A 1 109 ? -6.222 4.599 0.725 1.00 97.06 109 TYR A O 1
ATOM 879 N N . GLN A 1 110 ? -8.360 4.920 1.296 1.00 96.62 110 GLN A N 1
ATOM 880 C CA . GLN A 1 110 ? -8.901 4.098 0.209 1.00 96.62 110 GLN A CA 1
ATOM 881 C C . GLN A 1 110 ? -8.654 4.742 -1.166 1.00 96.62 110 GLN A C 1
ATOM 883 O O . GLN A 1 110 ? -8.340 4.035 -2.131 1.00 96.62 110 GLN A O 1
ATOM 888 N N . GLU A 1 111 ? -8.750 6.068 -1.269 1.00 97.62 111 GLU A N 1
ATOM 889 C CA . GLU A 1 111 ? -8.414 6.802 -2.488 1.00 97.62 111 GLU A CA 1
ATOM 890 C C . GLU A 1 111 ? -6.913 6.724 -2.808 1.00 97.62 111 GLU A C 1
ATOM 892 O O . GLU A 1 111 ? -6.538 6.409 -3.944 1.00 97.62 111 GLU A O 1
ATOM 897 N N . ASP A 1 112 ? -6.050 6.901 -1.807 1.00 97.69 112 ASP A N 1
ATOM 898 C CA . ASP A 1 112 ? -4.604 6.722 -1.949 1.00 97.69 112 ASP A CA 1
ATOM 899 C C . ASP A 1 112 ? -4.256 5.315 -2.442 1.00 97.69 112 ASP A C 1
ATOM 901 O O . ASP A 1 112 ? -3.509 5.156 -3.413 1.00 97.69 112 ASP A O 1
ATOM 905 N N . ILE A 1 113 ? -4.858 4.283 -1.845 1.00 98.00 113 ILE A N 1
ATOM 906 C CA . ILE A 1 113 ? -4.688 2.890 -2.270 1.00 98.00 113 ILE A CA 1
ATOM 907 C C . ILE A 1 113 ? -5.096 2.715 -3.734 1.00 98.00 113 ILE A C 1
ATOM 909 O O . ILE A 1 113 ? -4.361 2.097 -4.508 1.00 98.00 113 ILE A O 1
ATOM 913 N N . LYS A 1 114 ? -6.237 3.273 -4.152 1.00 97.62 114 LYS A N 1
ATOM 914 C CA . LYS A 1 114 ? -6.700 3.202 -5.546 1.00 97.62 114 LYS A CA 1
ATOM 915 C C . LYS A 1 114 ? -5.702 3.858 -6.504 1.00 97.62 114 LYS A C 1
ATOM 917 O O . LYS A 1 114 ? -5.409 3.303 -7.568 1.00 97.62 114 LYS A O 1
ATOM 922 N N . ASN A 1 115 ? -5.142 5.000 -6.118 1.00 97.31 115 ASN A N 1
ATOM 923 C CA . ASN A 1 115 ? -4.126 5.701 -6.896 1.00 97.31 115 ASN A CA 1
ATOM 924 C C . ASN A 1 115 ? -2.823 4.892 -6.997 1.00 97.31 115 ASN A C 1
ATOM 926 O O . ASN A 1 115 ? -2.235 4.807 -8.078 1.00 97.31 115 ASN A O 1
ATOM 930 N N . ILE A 1 116 ? -2.391 4.244 -5.913 1.00 97.88 116 ILE A N 1
ATOM 931 C CA . ILE A 1 116 ? -1.212 3.364 -5.908 1.00 97.88 116 ILE A CA 1
ATOM 932 C C . ILE A 1 116 ? -1.454 2.134 -6.791 1.00 97.88 116 ILE A C 1
ATOM 934 O O . ILE A 1 116 ? -0.602 1.809 -7.619 1.00 97.88 116 ILE A O 1
ATOM 938 N N . LYS A 1 117 ? -2.629 1.498 -6.694 1.00 96.81 117 LYS A N 1
ATOM 939 C CA . LYS A 1 117 ? -3.025 0.361 -7.545 1.00 96.81 117 LYS A CA 1
ATOM 940 C C . LYS A 1 117 ? -3.015 0.710 -9.029 1.00 96.81 117 LYS A C 1
ATOM 942 O O . LYS A 1 117 ? -2.622 -0.120 -9.842 1.00 96.81 117 LYS A O 1
ATOM 947 N N . SER A 1 118 ? -3.395 1.934 -9.394 1.00 96.62 118 SER A N 1
ATOM 948 C CA . SER A 1 118 ? -3.309 2.408 -10.781 1.00 96.62 118 SER A CA 1
ATOM 949 C C . SER A 1 118 ? -1.861 2.420 -11.292 1.00 96.62 118 SER A C 1
ATOM 951 O O . SER A 1 118 ? -1.576 1.895 -12.368 1.00 96.62 118 SER A O 1
ATOM 953 N N . VAL A 1 119 ? -0.920 2.936 -10.492 1.00 95.50 119 VAL A N 1
ATOM 954 C CA . VAL A 1 119 ? 0.512 2.939 -10.845 1.00 95.50 119 VAL A CA 1
ATOM 955 C C . VAL A 1 119 ? 1.080 1.518 -10.866 1.00 95.50 119 VAL A C 1
ATOM 957 O O . VAL A 1 119 ? 1.851 1.174 -11.759 1.00 95.50 119 VAL A O 1
ATOM 960 N N . GLN A 1 120 ? 0.664 0.667 -9.928 1.00 94.75 120 GLN A N 1
ATOM 961 C CA . GLN A 1 120 ? 1.043 -0.742 -9.917 1.00 94.75 120 GLN A CA 1
ATOM 962 C C . GLN A 1 120 ? 0.570 -1.462 -11.181 1.00 94.75 120 GLN A C 1
ATOM 964 O O . GLN A 1 120 ? 1.352 -2.170 -11.805 1.00 94.75 120 GLN A O 1
ATOM 969 N N . LYS A 1 121 ? -0.682 -1.249 -11.596 1.00 94.00 121 LYS A N 1
ATOM 970 C CA . LYS A 1 121 ? -1.238 -1.837 -12.816 1.00 94.00 121 LYS A CA 1
ATOM 971 C C . LYS A 1 121 ? -0.441 -1.428 -14.054 1.00 94.00 121 LYS A C 1
ATOM 973 O O . LYS A 1 121 ? -0.104 -2.292 -14.853 1.00 94.00 121 LYS A O 1
ATOM 978 N N . GLN A 1 122 ? -0.062 -0.154 -14.163 1.00 93.50 122 GLN A N 1
ATOM 979 C CA . GLN A 1 122 ? 0.818 0.319 -15.239 1.00 93.50 122 GLN A CA 1
ATOM 980 C C . GLN A 1 122 ? 2.163 -0.426 -15.245 1.00 93.50 122 GLN A C 1
ATOM 982 O O . GLN A 1 122 ? 2.641 -0.817 -16.308 1.00 93.50 122 GLN A O 1
ATOM 987 N N . ALA A 1 123 ? 2.766 -0.657 -14.072 1.00 90.88 123 ALA A N 1
ATOM 988 C CA . ALA A 1 123 ? 4.010 -1.421 -13.961 1.00 90.88 123 ALA A CA 1
ATOM 989 C C . ALA A 1 123 ? 3.825 -2.886 -14.385 1.00 90.88 123 ALA A C 1
ATOM 991 O O . ALA A 1 123 ? 4.619 -3.406 -15.168 1.00 90.88 123 ALA A O 1
ATOM 992 N N . LEU A 1 124 ? 2.753 -3.539 -13.927 1.00 90.12 124 LEU A N 1
ATOM 993 C CA . LEU A 1 124 ? 2.430 -4.912 -14.319 1.00 90.12 124 LEU A CA 1
ATOM 994 C C . LEU A 1 124 ? 2.219 -5.023 -15.837 1.00 90.12 124 LEU A C 1
ATOM 996 O O . LEU A 1 124 ? 2.784 -5.915 -16.462 1.00 90.12 124 LEU A O 1
ATOM 1000 N N . GLU A 1 125 ? 1.477 -4.094 -16.445 1.00 89.94 125 GLU A N 1
ATOM 1001 C CA . GLU A 1 125 ? 1.253 -4.043 -17.895 1.00 89.94 125 GLU A CA 1
ATOM 1002 C C . GLU A 1 125 ? 2.560 -3.843 -18.674 1.00 89.94 125 GLU A C 1
ATOM 1004 O O . GLU A 1 125 ? 2.820 -4.581 -19.627 1.00 89.94 125 GLU A O 1
ATOM 1009 N N . TYR A 1 126 ? 3.415 -2.909 -18.241 1.00 88.12 126 TYR A N 1
ATOM 1010 C CA . TYR A 1 126 ? 4.715 -2.651 -18.868 1.00 88.12 126 TYR A CA 1
ATOM 1011 C C . TYR A 1 126 ? 5.592 -3.910 -18.903 1.00 88.12 126 TYR A C 1
ATOM 1013 O O . TYR A 1 126 ? 6.158 -4.261 -19.941 1.00 88.12 126 TYR A O 1
ATOM 1021 N N . TYR A 1 127 ? 5.659 -4.631 -17.781 1.00 85.75 127 TYR A N 1
ATOM 1022 C CA . TYR A 1 127 ? 6.432 -5.869 -17.659 1.00 85.75 127 TYR A CA 1
ATOM 1023 C C . TYR A 1 127 ? 5.667 -7.123 -18.105 1.00 85.75 127 TYR A C 1
ATOM 1025 O O . TYR A 1 127 ? 6.186 -8.231 -17.968 1.00 85.75 127 TYR A O 1
ATOM 1033 N N . LYS A 1 128 ? 4.458 -6.965 -18.667 1.00 86.88 128 LYS A N 1
ATOM 1034 C CA . LYS A 1 128 ? 3.584 -8.055 -19.140 1.00 86.88 128 LYS A CA 1
ATOM 1035 C C . LYS A 1 128 ? 3.287 -9.104 -18.062 1.00 86.88 128 LYS A C 1
ATOM 1037 O O . LYS A 1 128 ? 3.137 -10.293 -18.343 1.00 86.88 128 LYS A O 1
ATOM 1042 N N . ILE A 1 129 ? 3.197 -8.658 -16.815 1.00 84.50 129 ILE A N 1
ATOM 1043 C CA . ILE A 1 129 ? 2.837 -9.472 -15.662 1.00 84.50 129 ILE A CA 1
ATOM 1044 C C . ILE A 1 129 ? 1.314 -9.613 -15.634 1.00 84.50 129 ILE A C 1
ATOM 1046 O O . ILE A 1 129 ? 0.586 -8.627 -15.547 1.00 84.50 129 ILE A O 1
ATOM 1050 N N . ASN A 1 130 ? 0.820 -10.851 -15.695 1.00 84.19 130 ASN A N 1
ATOM 1051 C CA . ASN A 1 130 ? -0.613 -11.119 -15.625 1.00 84.19 130 ASN A CA 1
ATOM 1052 C C . ASN A 1 130 ? -1.137 -10.873 -14.199 1.00 84.19 130 ASN A C 1
ATOM 1054 O O . ASN A 1 130 ? -0.900 -11.687 -13.308 1.00 84.19 130 ASN A O 1
ATOM 1058 N N . GLU A 1 131 ? -1.887 -9.792 -13.982 1.00 82.31 131 GLU A N 1
ATOM 1059 C CA . GLU A 1 131 ? -2.470 -9.468 -12.673 1.00 82.31 131 GLU A CA 1
ATOM 1060 C C . GLU A 1 131 ? -3.400 -10.576 -12.146 1.00 82.31 131 GLU A C 1
ATOM 1062 O O . GLU A 1 131 ? -3.432 -10.850 -10.948 1.00 82.31 131 GLU A O 1
ATOM 1067 N N . ASP A 1 132 ? -4.119 -11.282 -13.019 1.00 81.81 132 ASP A N 1
ATOM 1068 C CA . ASP A 1 132 ? -5.038 -12.338 -12.582 1.00 81.81 132 ASP A CA 1
ATOM 1069 C C . ASP A 1 132 ? -4.293 -13.531 -11.972 1.00 81.81 132 ASP A C 1
ATOM 1071 O O . ASP A 1 132 ? -4.817 -14.202 -11.083 1.00 81.81 132 ASP A O 1
ATOM 1075 N N . SER A 1 133 ? -3.028 -13.736 -12.352 1.00 77.88 133 SER A N 1
ATOM 1076 C CA . SER A 1 133 ? -2.164 -14.728 -11.700 1.00 77.88 133 SER A CA 1
ATOM 1077 C C . SER A 1 133 ? -1.798 -14.354 -10.256 1.00 77.88 133 SER A C 1
ATOM 1079 O O . SER A 1 133 ? -1.494 -15.239 -9.459 1.00 77.88 133 SER A O 1
ATOM 1081 N N . LEU A 1 134 ? -1.855 -13.062 -9.904 1.00 79.31 134 LEU A N 1
ATOM 1082 C CA . LEU A 1 134 ? -1.653 -12.571 -8.536 1.00 79.31 134 LEU A CA 1
ATOM 1083 C C . LEU A 1 134 ? -2.921 -12.748 -7.697 1.00 79.31 134 LEU A C 1
ATOM 1085 O O . LEU A 1 134 ? -2.850 -13.110 -6.527 1.00 79.31 134 LEU A O 1
ATOM 1089 N N . LYS A 1 135 ? -4.100 -12.546 -8.297 1.00 75.06 135 LYS A N 1
ATOM 1090 C CA . LYS A 1 135 ? -5.396 -12.706 -7.613 1.00 75.06 135 LYS A CA 1
ATOM 1091 C C . LYS A 1 135 ? -5.686 -14.155 -7.221 1.00 75.06 135 LYS A C 1
ATOM 1093 O O . LYS A 1 135 ? -6.296 -14.391 -6.185 1.00 75.06 135 LYS A O 1
ATOM 1098 N N . GLN A 1 136 ? -5.254 -15.116 -8.039 1.00 57.41 136 GLN A N 1
ATOM 1099 C CA . GLN A 1 136 ? -5.509 -16.548 -7.830 1.00 57.41 136 GLN A CA 1
ATOM 1100 C C . GLN A 1 136 ? -4.636 -17.196 -6.740 1.00 57.41 136 GLN A C 1
ATOM 1102 O O . GLN A 1 136 ? -4.864 -18.352 -6.401 1.00 57.41 136 GLN A O 1
ATOM 1107 N N . LYS A 1 137 ? -3.644 -16.485 -6.189 1.00 55.66 137 LYS A N 1
ATOM 1108 C CA . LYS A 1 137 ? -2.666 -17.016 -5.221 1.00 55.66 137 LYS A CA 1
ATOM 1109 C C . LYS A 1 137 ? -3.013 -16.743 -3.742 1.00 55.66 137 LYS A C 1
ATOM 1111 O O . LYS A 1 137 ? -2.112 -16.768 -2.905 1.00 55.66 137 LYS A O 1
ATOM 1116 N N . LYS A 1 138 ? -4.286 -16.476 -3.423 1.00 42.62 138 LYS A N 1
ATOM 1117 C CA . LYS A 1 138 ? -4.778 -16.444 -2.032 1.00 42.62 138 LYS A CA 1
ATOM 1118 C C . LYS A 1 138 ? -4.948 -17.846 -1.457 1.00 42.62 138 LYS A C 1
ATOM 1120 O O . LYS A 1 138 ? -5.458 -18.718 -2.191 1.00 42.62 138 LYS A O 1
#

Sequence (138 aa):
MGGSTFYLKWYQSTNLQDEDMDNLVFGYYLLNQVEEQLKVAEKDDSKKTEENIHSLALKISTYSSKSGSDRGTKESQVLLNRYYSRLGQFGVNVAAENFNNIKSNIGEYQEDIKNIKSVQKQALEYYKINEDSLKQKK

Secondary structure (DSSP, 8-state):
--------S----SSS-HHHHHHHHHHHHHHHHHHHHHHHHTT---HHHHHHHHHHHHHHHGGGG-----SS-HHHHHHHHHHHHHHHHHHHHHHHS-HHHHHHTHHHHHHHHHHHHHHHHHHHHHTT--HHHHHTT-

Foldseek 3Di:
DDPPPPPDDDDPQVKADPVLVVVLLVLVVLLVQLLVLLVVLLPDPDPVSQVSNLVSLVVQLVLCPDFRDTPDDPVLRVLSNVLSNLSNVLSVVSNPDHSVVSNVCSVVSNVSSVVSVVSSVVNCVVSVNDVVVSVVPD